Protein AF-A0A938KAW5-F1 (afdb_monomer_lite)

Structure (mmCIF, N/CA/C/O backbone):
data_AF-A0A938KAW5-F1
#
_entry.id   AF-A0A938KAW5-F1
#
loop_
_atom_site.group_PDB
_atom_site.id
_atom_site.type_symbol
_atom_site.label_atom_id
_atom_site.label_alt_id
_atom_site.label_comp_id
_atom_site.label_asym_id
_atom_site.label_entity_id
_atom_site.label_seq_id
_atom_site.pdbx_PDB_ins_code
_atom_site.Cartn_x
_atom_site.Cartn_y
_atom_site.Cartn_z
_atom_site.occupancy
_atom_site.B_iso_or_equiv
_atom_site.auth_seq_id
_atom_site.auth_comp_id
_atom_site.auth_asym_id
_atom_site.auth_atom_id
_atom_site.pdbx_PDB_model_num
ATOM 1 N N . MET A 1 1 ? 22.485 -0.220 -11.448 1.00 40.56 1 MET A N 1
ATOM 2 C CA . MET A 1 1 ? 21.420 -0.887 -12.228 1.00 40.56 1 MET A CA 1
ATOM 3 C C . MET A 1 1 ? 20.452 -1.511 -11.235 1.00 40.56 1 MET A C 1
ATOM 5 O O . MET A 1 1 ? 20.875 -2.394 -10.501 1.00 40.56 1 MET A O 1
ATOM 9 N N . ARG A 1 2 ? 19.214 -1.013 -11.124 1.00 53.00 2 ARG A N 1
ATOM 10 C CA . ARG A 1 2 ? 18.142 -1.772 -10.458 1.00 53.00 2 ARG A CA 1
ATOM 11 C C . ARG A 1 2 ? 17.665 -2.807 -11.477 1.00 53.00 2 ARG A C 1
ATOM 13 O O . ARG A 1 2 ? 17.393 -2.437 -12.610 1.00 53.00 2 ARG A O 1
ATOM 20 N N . LEU A 1 3 ? 17.663 -4.083 -11.102 1.00 63.06 3 LEU A N 1
ATOM 21 C CA . LEU A 1 3 ? 17.255 -5.188 -11.982 1.00 63.06 3 LEU A CA 1
ATOM 22 C C . LEU A 1 3 ? 15.720 -5.309 -12.094 1.00 63.06 3 LEU A C 1
ATOM 24 O O . LEU A 1 3 ? 15.232 -6.121 -12.868 1.00 63.06 3 LEU A O 1
ATOM 28 N N . PHE A 1 4 ? 14.988 -4.511 -11.312 1.00 66.12 4 PHE A N 1
ATOM 29 C CA . PHE A 1 4 ? 13.532 -4.455 -11.211 1.00 66.12 4 PHE A CA 1
ATOM 30 C C . PHE A 1 4 ? 13.129 -3.130 -10.545 1.00 66.12 4 PHE A C 1
ATOM 32 O O . PHE A 1 4 ? 13.837 -2.627 -9.658 1.00 66.12 4 PHE A O 1
ATOM 39 N N . THR A 1 5 ? 11.995 -2.575 -10.956 1.00 84.50 5 THR A N 1
ATOM 40 C CA . THR A 1 5 ? 11.316 -1.455 -10.297 1.00 84.50 5 THR A CA 1
ATOM 41 C C . THR A 1 5 ? 10.257 -2.031 -9.370 1.00 84.50 5 THR A C 1
ATOM 43 O O . THR A 1 5 ? 9.287 -2.642 -9.811 1.00 84.50 5 THR A O 1
ATOM 46 N N . LEU A 1 6 ? 10.480 -1.860 -8.067 1.00 91.25 6 LEU A N 1
ATOM 47 C CA . LEU A 1 6 ? 9.510 -2.184 -7.030 1.00 91.25 6 LEU A CA 1
ATOM 48 C C . LEU A 1 6 ? 8.801 -0.898 -6.622 1.00 91.25 6 LEU A C 1
ATOM 50 O O . LEU A 1 6 ? 9.480 0.043 -6.206 1.00 91.25 6 LEU A O 1
ATOM 54 N N . LYS A 1 7 ? 7.472 -0.900 -6.695 1.00 94.56 7 LYS A N 1
ATOM 55 C CA . LYS A 1 7 ? 6.627 0.117 -6.073 1.00 94.56 7 LYS A CA 1
ATOM 56 C C . LYS A 1 7 ? 6.027 -0.425 -4.787 1.00 94.56 7 LYS A C 1
ATOM 58 O O . LYS A 1 7 ? 5.641 -1.594 -4.716 1.00 94.56 7 LYS A O 1
ATOM 63 N N . ILE A 1 8 ? 5.920 0.427 -3.782 1.00 96.69 8 ILE A N 1
ATOM 64 C CA . ILE A 1 8 ? 5.275 0.106 -2.511 1.00 96.69 8 ILE A CA 1
ATOM 65 C C . ILE A 1 8 ? 4.054 0.995 -2.414 1.00 96.69 8 ILE A C 1
ATOM 67 O O . ILE A 1 8 ? 4.174 2.193 -2.197 1.00 96.69 8 ILE A O 1
ATOM 71 N N . LEU A 1 9 ? 2.883 0.403 -2.599 1.00 97.38 9 LEU A N 1
ATOM 72 C CA . LEU A 1 9 ? 1.633 1.126 -2.791 1.00 97.38 9 LEU A CA 1
ATOM 73 C C . LEU A 1 9 ? 0.658 0.810 -1.664 1.00 97.38 9 LEU A C 1
ATOM 75 O O . LEU A 1 9 ? 0.702 -0.271 -1.079 1.00 97.38 9 LEU A O 1
ATOM 79 N N . ILE A 1 10 ? -0.274 1.718 -1.394 1.00 97.94 10 ILE A N 1
ATOM 80 C CA . ILE A 1 10 ? -1.443 1.426 -0.557 1.00 97.94 10 ILE A CA 1
ATOM 81 C C . ILE A 1 10 ? -2.611 1.103 -1.482 1.00 97.94 10 ILE A C 1
ATOM 83 O O . ILE A 1 10 ? -2.919 1.883 -2.382 1.00 97.94 10 ILE A O 1
ATOM 87 N N . GLN A 1 11 ? -3.271 -0.027 -1.241 1.00 97.88 11 GLN A N 1
ATOM 88 C CA . GLN A 1 11 ? -4.419 -0.490 -2.009 1.00 97.88 11 GLN A CA 1
ATOM 89 C C . GLN A 1 11 ? -5.620 -0.729 -1.093 1.00 97.88 11 GLN A C 1
ATOM 91 O O . GLN A 1 11 ? -5.494 -1.331 -0.027 1.00 97.88 11 GLN A O 1
ATOM 96 N N . HIS A 1 12 ? -6.801 -0.296 -1.513 1.00 96.75 12 HIS A N 1
ATOM 97 C CA . HIS A 1 12 ? -8.047 -0.584 -0.819 1.00 96.75 12 HIS A CA 1
ATOM 98 C C . HIS A 1 12 ? -8.491 -2.034 -1.086 1.00 96.75 12 HIS A C 1
ATOM 100 O O . HIS A 1 12 ? -8.690 -2.433 -2.233 1.00 96.75 12 HIS A O 1
ATOM 106 N N . LYS A 1 13 ? -8.694 -2.826 -0.028 1.00 94.75 13 LYS A N 1
ATOM 107 C CA . LYS A 1 13 ? -8.999 -4.270 -0.088 1.00 94.75 13 LYS A CA 1
ATOM 108 C C . LYS A 1 13 ? -10.308 -4.578 -0.811 1.00 94.75 13 LYS A C 1
ATOM 110 O O . LYS A 1 13 ? -10.405 -5.592 -1.490 1.00 94.75 13 LYS A O 1
ATOM 115 N N . GLY A 1 14 ? -11.319 -3.722 -0.651 1.00 93.94 14 GLY A N 1
ATOM 116 C CA . GLY A 1 14 ? -12.651 -3.962 -1.215 1.00 93.94 14 GLY A CA 1
ATOM 117 C C . GLY A 1 14 ? -12.803 -3.557 -2.683 1.00 93.94 14 GLY A C 1
ATOM 118 O O . GLY A 1 14 ? -13.679 -4.075 -3.364 1.00 93.94 14 GLY A O 1
ATOM 119 N N . THR A 1 15 ? -11.979 -2.626 -3.169 1.00 95.31 15 THR A N 1
ATOM 120 C CA . THR A 1 15 ? -12.131 -2.038 -4.517 1.00 95.31 15 THR A CA 1
ATOM 121 C C . THR A 1 15 ? -10.925 -2.277 -5.414 1.00 95.31 15 THR A C 1
ATOM 123 O O . THR A 1 15 ? -11.036 -2.087 -6.617 1.00 95.31 15 THR A O 1
ATOM 126 N N . GLY A 1 16 ? -9.774 -2.656 -4.853 1.00 95.19 16 GLY A N 1
ATOM 127 C CA . GLY A 1 16 ? -8.525 -2.802 -5.595 1.00 95.19 16 GLY A CA 1
ATOM 128 C C . GLY A 1 16 ? -7.865 -1.478 -5.990 1.00 95.19 16 GLY A C 1
ATOM 129 O O . GLY A 1 16 ? -6.817 -1.509 -6.628 1.00 95.19 16 GLY A O 1
ATOM 130 N N . ARG A 1 17 ? -8.429 -0.327 -5.601 1.00 97.12 17 ARG A N 1
ATOM 131 C CA . ARG A 1 17 ? -7.896 0.996 -5.955 1.00 97.12 17 ARG A CA 1
ATOM 132 C C . ARG A 1 17 ? -6.643 1.348 -5.175 1.00 97.12 17 ARG A C 1
ATOM 134 O O . ARG A 1 17 ? -6.541 1.017 -3.995 1.00 97.12 17 ARG A O 1
ATOM 141 N N . TYR A 1 18 ? -5.749 2.090 -5.809 1.00 97.62 18 TYR A N 1
ATOM 142 C CA . TYR A 1 18 ? -4.510 2.591 -5.236 1.00 97.62 18 TYR A CA 1
ATOM 143 C C . TYR A 1 18 ? -4.660 4.025 -4.741 1.00 97.62 18 TYR A C 1
ATOM 145 O O . TYR A 1 18 ? -5.376 4.831 -5.339 1.00 97.62 18 TYR A O 1
ATOM 153 N N . LEU A 1 19 ? -3.987 4.333 -3.636 1.00 97.81 19 LEU A N 1
ATOM 154 C CA . LEU A 1 19 ? -3.945 5.677 -3.076 1.00 97.81 19 LEU A CA 1
ATOM 155 C C . LEU A 1 19 ? -2.968 6.555 -3.871 1.00 97.81 19 LEU A C 1
ATOM 157 O O . LEU A 1 19 ? -1.825 6.155 -4.092 1.00 97.81 19 LEU A O 1
ATOM 161 N N . THR A 1 20 ? -3.391 7.754 -4.258 1.00 96.88 20 THR A N 1
ATOM 162 C CA . THR A 1 20 ? -2.545 8.765 -4.910 1.00 96.88 20 THR A CA 1
ATOM 163 C C . THR A 1 20 ? -1.857 9.673 -3.893 1.00 96.88 20 THR A C 1
ATOM 165 O O . THR A 1 20 ? -2.173 9.654 -2.701 1.00 96.88 20 THR A O 1
ATOM 168 N N . GLU A 1 21 ? -0.931 10.513 -4.357 1.00 92.62 21 GLU A N 1
ATOM 169 C CA . GLU A 1 21 ? -0.275 11.490 -3.479 1.00 92.62 21 GLU A CA 1
ATOM 170 C C . GLU A 1 21 ? -1.223 12.534 -2.887 1.00 92.62 21 GLU A C 1
ATOM 172 O O . GLU A 1 21 ? -1.050 12.945 -1.740 1.00 92.62 21 GLU A O 1
ATOM 177 N N . ASP A 1 22 ? -2.278 12.881 -3.622 1.00 92.44 22 ASP A N 1
ATOM 178 C CA . ASP A 1 22 ? -3.310 13.821 -3.177 1.00 92.44 22 ASP A CA 1
ATOM 179 C C . ASP A 1 22 ? -4.354 13.170 -2.248 1.00 92.44 22 ASP A C 1
ATOM 181 O O . ASP A 1 22 ? -5.346 13.798 -1.875 1.00 92.44 22 ASP A O 1
ATOM 185 N N . GLY A 1 23 ? -4.165 11.897 -1.881 1.00 92.81 23 GLY A N 1
ATOM 186 C CA . GLY A 1 23 ? -5.088 11.147 -1.027 1.00 92.81 23 GLY A CA 1
ATOM 187 C C . GLY A 1 23 ? -6.367 10.684 -1.735 1.00 92.81 23 GLY A C 1
ATOM 188 O O . GLY A 1 23 ? -7.340 10.327 -1.070 1.00 92.81 23 GLY A O 1
ATOM 189 N N . LEU A 1 24 ? -6.383 10.687 -3.071 1.00 95.19 24 LEU A N 1
ATOM 190 C CA . LEU A 1 24 ? -7.478 10.149 -3.880 1.00 95.19 24 LEU A CA 1
ATOM 191 C C . LEU A 1 24 ? -7.261 8.656 -4.162 1.00 95.19 24 LEU A C 1
ATOM 193 O O . LEU A 1 24 ? -6.175 8.121 -3.960 1.00 95.19 24 LEU A O 1
ATOM 197 N N . TRP A 1 25 ? -8.303 7.978 -4.645 1.00 96.62 25 TRP A N 1
ATOM 198 C CA . TRP A 1 25 ? -8.251 6.565 -5.026 1.00 96.62 25 TRP A CA 1
ATOM 199 C C . TRP A 1 25 ? -8.383 6.416 -6.538 1.00 96.62 25 TRP A C 1
ATOM 201 O O . TRP A 1 25 ? -9.332 6.947 -7.116 1.00 96.62 25 TRP A O 1
ATOM 211 N N . MET A 1 26 ? -7.487 5.655 -7.162 1.00 95.94 26 MET A N 1
ATOM 212 C CA . MET A 1 26 ? -7.491 5.398 -8.606 1.00 95.94 26 MET A CA 1
ATOM 213 C C . MET A 1 26 ? -7.359 3.908 -8.925 1.00 95.94 26 MET A C 1
ATOM 215 O O . MET A 1 26 ? -6.890 3.132 -8.098 1.00 95.94 26 MET A O 1
ATOM 219 N N . ASP A 1 27 ? -7.807 3.498 -10.108 1.00 95.38 27 ASP A N 1
ATOM 220 C CA . ASP A 1 27 ? -7.818 2.083 -10.499 1.00 95.38 27 ASP A CA 1
ATOM 221 C C . ASP A 1 27 ? -6.428 1.583 -10.953 1.00 95.38 27 ASP A C 1
ATOM 223 O O . ASP A 1 27 ? -6.108 0.409 -10.778 1.00 95.38 27 ASP A O 1
ATOM 227 N N . GLU A 1 28 ? -5.587 2.477 -11.479 1.00 91.88 28 GLU A N 1
ATOM 228 C CA . GLU A 1 28 ? -4.266 2.167 -12.045 1.00 91.88 28 GLU A CA 1
ATOM 229 C C . GLU A 1 28 ? -3.123 2.578 -11.092 1.00 91.88 28 GLU A C 1
ATOM 231 O O . GLU A 1 28 ? -3.297 3.458 -10.250 1.00 91.88 28 GLU A O 1
ATOM 236 N N . ASP A 1 29 ? -1.946 1.951 -11.174 1.00 88.94 29 ASP A N 1
ATOM 237 C CA . ASP A 1 29 ? -0.843 2.219 -10.235 1.00 88.94 29 ASP A CA 1
ATOM 238 C C . ASP A 1 29 ? 0.180 3.255 -10.724 1.00 88.94 29 ASP A C 1
ATOM 240 O O . ASP A 1 29 ? 1.120 3.608 -10.007 1.00 88.94 29 ASP A O 1
ATOM 244 N N . GLU A 1 30 ? 0.044 3.747 -11.950 1.00 91.00 30 GLU A N 1
ATOM 245 C CA . GLU A 1 30 ? 0.942 4.729 -12.558 1.00 91.00 30 GLU A CA 1
ATOM 246 C C . GLU A 1 30 ? 0.929 6.064 -11.807 1.00 91.00 30 GLU A C 1
ATOM 248 O O . GLU A 1 30 ? 1.977 6.693 -11.675 1.00 91.00 30 GLU A O 1
ATOM 253 N N . GLY A 1 31 ? -0.230 6.471 -11.281 1.00 91.25 31 GLY A N 1
ATOM 254 C CA . GLY A 1 31 ? -0.392 7.675 -10.454 1.00 91.25 31 GLY A CA 1
ATOM 255 C C . GLY A 1 31 ? -0.438 7.399 -8.948 1.00 91.25 31 GLY A C 1
ATOM 256 O O . GLY A 1 31 ? -0.712 8.309 -8.160 1.00 91.25 31 GLY A O 1
ATOM 257 N N . ALA A 1 32 ? -0.215 6.148 -8.539 1.00 95.94 32 ALA A N 1
ATOM 258 C CA . ALA A 1 32 ? -0.248 5.771 -7.139 1.00 95.94 32 ALA A CA 1
ATOM 259 C C . ALA A 1 32 ? 0.975 6.312 -6.392 1.00 95.94 32 ALA A C 1
ATOM 261 O O . ALA A 1 32 ? 2.088 6.376 -6.917 1.00 95.94 32 ALA A O 1
ATOM 262 N N . LYS A 1 33 ? 0.756 6.658 -5.127 1.00 96.62 33 LYS A N 1
ATOM 263 C CA . LYS A 1 33 ? 1.800 7.057 -4.193 1.00 96.62 33 LYS A CA 1
ATOM 264 C C . LYS A 1 33 ? 2.769 5.900 -3.968 1.00 96.62 33 LYS A C 1
ATOM 266 O O . LYS A 1 33 ? 2.384 4.872 -3.408 1.00 96.62 33 LYS A O 1
ATOM 271 N N . ASP A 1 34 ? 4.021 6.096 -4.374 1.00 96.56 34 ASP A N 1
ATOM 272 C CA . ASP A 1 34 ? 5.103 5.138 -4.160 1.00 96.56 34 ASP A CA 1
ATOM 273 C C . ASP A 1 34 ? 5.850 5.451 -2.860 1.00 96.56 34 ASP A C 1
ATOM 275 O O . ASP A 1 34 ? 6.467 6.506 -2.691 1.00 96.56 34 ASP A O 1
ATOM 279 N N . PHE A 1 35 ? 5.788 4.521 -1.913 1.00 96.06 35 PHE A N 1
ATOM 280 C CA . PHE A 1 35 ? 6.441 4.659 -0.623 1.00 96.06 35 PHE A CA 1
ATOM 281 C C . PHE A 1 35 ? 7.887 4.142 -0.671 1.00 96.06 35 PHE A C 1
ATO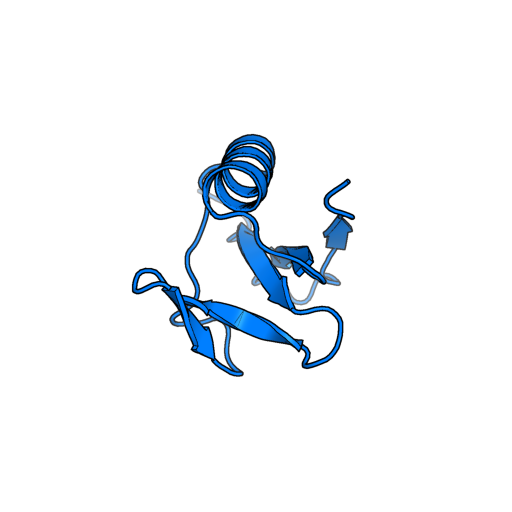M 283 O O . PHE A 1 35 ? 8.178 3.099 -1.247 1.00 96.06 35 PHE A O 1
ATOM 290 N N . PRO A 1 36 ? 8.826 4.788 0.040 1.00 94.81 36 PRO A N 1
ATOM 291 C CA . PRO A 1 36 ? 10.229 4.368 0.027 1.00 94.81 36 PRO A CA 1
ATOM 292 C C . PRO A 1 36 ? 10.471 3.010 0.710 1.00 94.81 36 PRO A C 1
ATOM 294 O O . PRO A 1 36 ? 11.495 2.373 0.466 1.00 94.81 36 PRO A O 1
ATOM 297 N N . ASN A 1 37 ? 9.584 2.590 1.619 1.00 94.12 37 ASN A N 1
ATOM 298 C CA . ASN A 1 37 ? 9.588 1.274 2.261 1.00 94.12 37 ASN A CA 1
ATOM 299 C C . ASN A 1 37 ? 8.213 0.963 2.883 1.00 94.12 37 ASN A C 1
ATOM 301 O O . ASN A 1 37 ? 7.404 1.864 3.111 1.00 94.12 37 ASN A O 1
ATOM 305 N N . ALA A 1 38 ? 7.976 -0.313 3.203 1.00 94.12 38 ALA A N 1
ATOM 306 C CA . ALA A 1 38 ? 6.718 -0.769 3.791 1.00 94.12 38 ALA A CA 1
ATOM 307 C C . ALA A 1 38 ? 6.422 -0.119 5.153 1.00 94.12 38 ALA A C 1
ATOM 309 O O . ALA A 1 38 ? 5.273 0.217 5.415 1.00 94.12 38 ALA A O 1
ATOM 310 N N . SER A 1 39 ? 7.434 0.126 5.994 1.00 95.06 39 SER A N 1
ATOM 311 C CA . SER A 1 39 ? 7.228 0.775 7.297 1.00 95.06 39 SER A CA 1
ATOM 312 C C . SER A 1 39 ? 6.643 2.178 7.144 1.00 95.06 39 SER A C 1
ATOM 314 O O . SER A 1 39 ? 5.676 2.508 7.817 1.00 95.06 39 SER A O 1
ATOM 316 N N . ARG A 1 40 ? 7.141 2.970 6.185 1.00 97.12 40 ARG A N 1
ATOM 317 C CA . ARG A 1 40 ? 6.587 4.298 5.875 1.00 97.12 40 ARG A CA 1
ATOM 318 C C . ARG A 1 40 ? 5.151 4.231 5.359 1.00 97.12 40 ARG A C 1
ATOM 320 O O . ARG A 1 40 ? 4.365 5.113 5.682 1.00 97.12 40 ARG A O 1
ATOM 327 N N . ALA A 1 41 ? 4.802 3.197 4.594 1.00 96.81 41 ALA A N 1
ATOM 328 C CA . ALA A 1 41 ? 3.422 2.980 4.163 1.00 96.81 41 ALA A CA 1
ATOM 329 C C . ALA A 1 41 ? 2.504 2.597 5.342 1.00 96.81 41 ALA A C 1
ATOM 331 O O . ALA A 1 41 ? 1.380 3.090 5.424 1.00 96.81 41 ALA A O 1
ATOM 332 N N . VAL A 1 42 ? 2.984 1.773 6.286 1.00 95.81 42 VAL A N 1
ATOM 333 C CA . VAL A 1 42 ? 2.251 1.433 7.522 1.00 95.81 42 VAL A CA 1
ATOM 334 C C . VAL A 1 42 ? 2.025 2.677 8.379 1.00 95.81 42 VAL A C 1
ATOM 336 O O . VAL 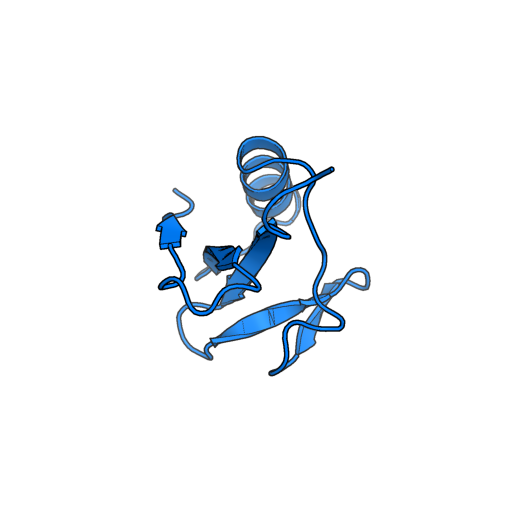A 1 42 ? 0.897 2.918 8.808 1.00 95.81 42 VAL A O 1
ATOM 339 N N . ASP A 1 43 ? 3.076 3.464 8.612 1.00 95.94 43 ASP A N 1
ATOM 340 C CA . ASP A 1 43 ? 2.998 4.692 9.407 1.00 95.94 43 ASP A CA 1
ATOM 341 C C . ASP A 1 43 ? 1.987 5.663 8.790 1.00 95.94 43 ASP A C 1
ATOM 343 O O . ASP A 1 43 ? 1.088 6.135 9.482 1.00 95.94 43 ASP A O 1
ATOM 347 N N . PHE A 1 44 ? 2.032 5.845 7.466 1.00 96.44 44 PHE A N 1
ATOM 348 C CA . PHE A 1 44 ? 1.061 6.664 6.743 1.00 96.44 44 PHE A CA 1
ATOM 349 C C . PHE A 1 44 ? -0.379 6.165 6.924 1.00 96.44 44 PHE A C 1
ATOM 351 O O . PHE A 1 44 ? -1.275 6.954 7.217 1.00 96.44 44 PHE A O 1
ATOM 358 N N . CYS A 1 45 ? -0.623 4.854 6.798 1.00 95.81 45 CYS A N 1
ATOM 359 C CA . CYS A 1 45 ? -1.961 4.295 7.019 1.00 95.81 45 CYS A CA 1
ATOM 360 C C . CYS A 1 45 ? -2.482 4.604 8.428 1.00 95.81 45 CYS A C 1
ATOM 362 O O . CYS A 1 45 ? -3.658 4.927 8.589 1.00 95.81 45 CYS A O 1
ATOM 364 N N . ARG A 1 46 ? -1.610 4.531 9.441 1.00 94.56 46 ARG A N 1
ATOM 365 C CA . ARG A 1 46 ? -1.958 4.813 10.840 1.00 94.56 46 ARG A CA 1
ATOM 366 C C . ARG A 1 46 ? -2.229 6.293 11.080 1.00 94.56 46 ARG A C 1
ATOM 368 O O . ARG A 1 46 ? -3.256 6.627 11.665 1.00 94.56 46 ARG A O 1
ATOM 375 N N . GLU A 1 47 ? -1.340 7.163 10.613 1.00 95.56 47 GLU A N 1
ATOM 376 C CA . GLU A 1 47 ? -1.450 8.620 10.760 1.00 95.56 47 GLU A CA 1
ATOM 377 C C . GLU A 1 47 ? -2.716 9.164 10.086 1.00 95.56 47 GLU A C 1
ATOM 379 O O . GLU A 1 47 ? -3.420 9.992 10.662 1.00 95.56 47 GLU A O 1
ATOM 384 N N . HIS A 1 48 ? -3.051 8.639 8.905 1.00 94.88 48 HIS A N 1
ATOM 385 C CA . HIS A 1 48 ? -4.231 9.036 8.135 1.00 94.88 48 HIS A CA 1
ATOM 386 C C . HIS A 1 48 ? -5.484 8.202 8.442 1.00 94.88 48 HIS A C 1
ATOM 388 O O . HIS A 1 48 ? -6.516 8.394 7.800 1.00 94.88 48 HIS A O 1
ATOM 394 N N . GLN A 1 49 ? -5.415 7.290 9.421 1.00 94.44 49 GLN A N 1
ATOM 395 C CA . GLN A 1 49 ? -6.529 6.436 9.855 1.00 94.44 49 GLN A CA 1
ATOM 396 C C . GLN A 1 49 ? -7.198 5.674 8.699 1.00 94.44 49 GLN A C 1
ATOM 398 O O . GLN A 1 49 ? -8.418 5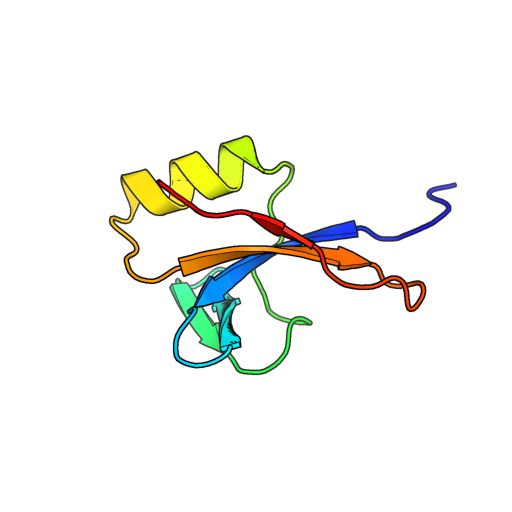.483 8.681 1.00 94.44 49 GLN A O 1
ATOM 403 N N . LEU A 1 50 ? -6.396 5.241 7.724 1.00 94.94 50 LEU A N 1
ATOM 404 C CA . LEU A 1 50 ? -6.886 4.480 6.585 1.00 94.94 50 LEU A CA 1
ATOM 405 C C . LEU A 1 50 ? -7.376 3.111 7.054 1.00 94.94 50 LEU A C 1
ATOM 407 O O . LEU A 1 50 ? -6.684 2.392 7.775 1.00 94.94 50 LEU A O 1
ATOM 411 N N . LYS A 1 51 ? -8.583 2.751 6.623 1.00 93.06 51 LYS A N 1
ATOM 412 C CA . LYS A 1 51 ? -9.234 1.478 6.941 1.00 93.06 51 LYS A CA 1
ATOM 413 C C . LYS A 1 51 ? -9.399 0.654 5.683 1.00 93.06 51 LYS A C 1
ATOM 415 O O . LYS A 1 51 ? -9.430 1.198 4.585 1.00 93.06 51 LYS A O 1
ATOM 420 N N . ASP A 1 52 ? -9.496 -0.659 5.865 1.00 94.81 52 ASP A N 1
ATOM 421 C CA . ASP A 1 52 ? -9.720 -1.605 4.770 1.00 94.81 52 ASP A CA 1
ATOM 422 C C . ASP A 1 52 ? -8.658 -1.511 3.665 1.00 94.81 52 ASP A C 1
ATOM 424 O O . ASP A 1 52 ? -8.932 -1.754 2.495 1.00 94.81 52 ASP A O 1
ATOM 428 N N . VAL A 1 53 ? -7.415 -1.200 4.047 1.00 96.81 53 VAL A N 1
ATOM 429 C CA . VAL A 1 53 ? -6.266 -1.107 3.140 1.00 96.81 53 VAL A CA 1
ATOM 430 C C . VAL A 1 53 ? -5.256 -2.230 3.359 1.00 96.81 53 VAL A C 1
ATOM 432 O O . VAL A 1 53 ? -5.179 -2.842 4.429 1.00 96.81 53 VAL A O 1
ATOM 435 N N . GLN A 1 54 ? -4.472 -2.496 2.323 1.00 97.25 54 GLN A N 1
ATOM 436 C CA . GLN A 1 54 ? -3.295 -3.354 2.325 1.00 97.25 54 GLN A CA 1
ATOM 437 C C . GLN A 1 54 ? -2.126 -2.628 1.660 1.00 97.25 54 GLN A C 1
ATOM 439 O O . GLN A 1 54 ? -2.328 -1.752 0.818 1.00 97.25 54 GLN A O 1
ATOM 444 N N . ILE A 1 55 ? -0.903 -3.012 2.006 1.00 97.50 55 ILE A N 1
ATOM 445 C CA . ILE A 1 55 ? 0.284 -2.559 1.282 1.00 97.50 55 ILE A CA 1
ATOM 446 C C . ILE A 1 55 ? 0.537 -3.547 0.150 1.00 97.50 55 ILE A C 1
ATOM 448 O O . ILE A 1 55 ? 0.624 -4.746 0.392 1.00 97.50 55 ILE A O 1
ATOM 452 N N . THR A 1 56 ? 0.654 -3.049 -1.073 1.00 96.25 56 THR A N 1
ATOM 453 C CA . THR A 1 56 ? 0.936 -3.848 -2.267 1.00 96.25 56 THR A CA 1
ATOM 454 C C . THR A 1 56 ? 2.353 -3.557 -2.733 1.00 96.25 56 THR A C 1
ATOM 456 O O . THR A 1 56 ? 2.678 -2.419 -3.068 1.00 96.25 56 THR A O 1
ATOM 459 N N . LEU A 1 57 ? 3.201 -4.582 -2.744 1.00 95.12 57 LEU A N 1
ATOM 460 C CA . LEU A 1 57 ? 4.510 -4.540 -3.384 1.00 95.12 57 LEU A CA 1
ATOM 461 C C . LEU A 1 57 ? 4.320 -4.961 -4.841 1.00 95.12 57 LEU A C 1
ATOM 463 O O . LEU A 1 57 ? 4.027 -6.131 -5.097 1.00 95.12 57 LEU A O 1
ATOM 467 N N . ARG A 1 58 ? 4.454 -4.010 -5.767 1.00 92.31 58 ARG A N 1
ATOM 468 C CA . ARG A 1 58 ? 4.269 -4.230 -7.205 1.00 92.31 58 ARG A CA 1
ATOM 4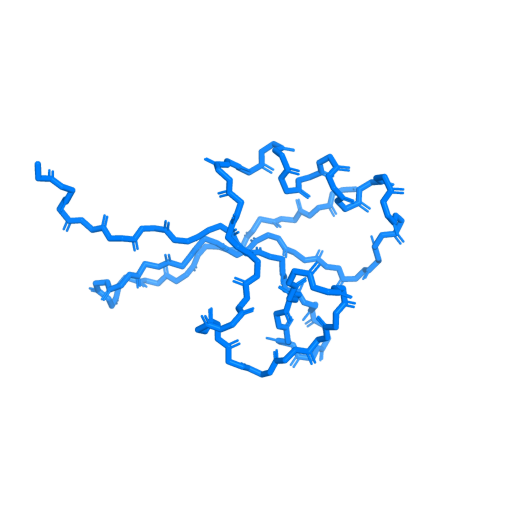69 C C . ARG A 1 58 ? 5.606 -4.253 -7.929 1.00 92.31 58 ARG A C 1
ATOM 471 O O . ARG A 1 58 ? 6.437 -3.368 -7.727 1.00 92.31 58 ARG A O 1
ATOM 478 N N . PHE A 1 59 ? 5.795 -5.261 -8.774 1.00 89.56 59 PHE A N 1
ATOM 479 C CA . PHE A 1 59 ? 7.013 -5.470 -9.554 1.00 89.56 59 PHE A CA 1
ATOM 480 C C . PHE A 1 59 ? 6.743 -5.221 -11.041 1.00 89.56 59 PHE A C 1
ATOM 482 O O . PHE A 1 59 ? 5.797 -5.759 -11.607 1.00 89.56 59 PHE A O 1
ATOM 489 N N . ASP A 1 60 ? 7.618 -4.471 -11.705 1.00 83.19 60 ASP A N 1
ATOM 490 C CA . ASP A 1 60 ? 7.549 -4.200 -13.152 1.00 83.19 60 ASP A CA 1
ATOM 491 C C . ASP A 1 60 ? 7.855 -5.415 -14.053 1.00 83.19 60 ASP A C 1
ATOM 493 O O . ASP A 1 60 ? 7.663 -5.366 -15.265 1.00 83.19 60 ASP A O 1
ATOM 497 N N . THR A 1 61 ? 8.328 -6.521 -13.479 1.00 78.69 61 THR A N 1
ATOM 498 C CA . THR A 1 61 ? 8.895 -7.674 -14.203 1.00 78.69 61 THR A CA 1
ATOM 499 C C . THR A 1 61 ? 7.935 -8.860 -14.349 1.00 78.69 61 THR A C 1
ATOM 501 O O . THR A 1 61 ? 8.369 -9.983 -14.602 1.00 78.69 61 THR A O 1
ATOM 504 N N . GLY A 1 62 ? 6.624 -8.641 -14.198 1.00 73.69 62 GLY A N 1
ATOM 505 C CA . GLY A 1 62 ? 5.614 -9.706 -14.301 1.00 73.69 62 GLY A CA 1
ATOM 506 C C . GLY A 1 62 ? 5.663 -10.722 -13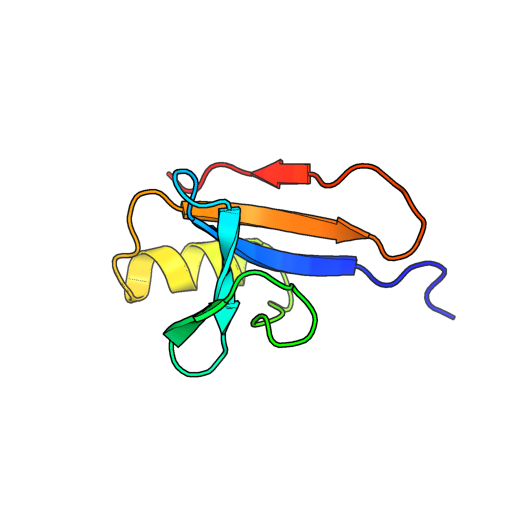.152 1.00 73.69 62 GLY A C 1
ATOM 507 O O . GLY A 1 62 ? 5.036 -11.779 -13.229 1.00 73.69 62 GLY A O 1
ATOM 508 N N . LEU A 1 63 ? 6.411 -10.410 -12.089 1.00 84.75 63 LEU A N 1
ATOM 509 C CA . LEU A 1 63 ? 6.338 -11.134 -10.827 1.00 84.75 63 LEU A CA 1
ATOM 510 C C . LEU A 1 63 ? 4.983 -10.860 -10.160 1.00 84.75 63 LEU A C 1
ATOM 512 O O . LEU A 1 63 ? 4.445 -9.762 -10.309 1.00 84.75 63 LEU A O 1
ATOM 516 N N . PRO A 1 64 ? 4.431 -11.832 -9.417 1.00 87.38 64 PRO A N 1
ATOM 517 C CA . PRO A 1 64 ? 3.194 -11.617 -8.687 1.00 87.38 64 PRO A CA 1
ATOM 518 C C . PRO A 1 64 ? 3.371 -10.526 -7.627 1.00 87.38 64 PRO A C 1
ATOM 520 O O . PRO A 1 64 ? 4.377 -10.488 -6.914 1.00 87.38 64 PRO A O 1
ATOM 523 N N . ASP A 1 65 ? 2.355 -9.675 -7.504 1.00 91.12 65 ASP A N 1
ATOM 524 C CA . ASP A 1 65 ? 2.287 -8.669 -6.450 1.00 91.12 65 ASP A CA 1
ATOM 525 C C . ASP A 1 65 ? 2.213 -9.340 -5.068 1.00 91.12 65 ASP A C 1
ATOM 527 O O . ASP A 1 65 ? 1.589 -10.392 -4.889 1.00 91.12 65 ASP A O 1
ATOM 531 N N . ILE A 1 66 ? 2.824 -8.709 -4.063 1.00 93.62 66 ILE A N 1
ATOM 532 C CA . ILE A 1 66 ? 2.757 -9.168 -2.669 1.00 93.62 66 ILE A CA 1
ATOM 533 C C . ILE A 1 66 ? 1.872 -8.211 -1.878 1.00 93.62 66 ILE A C 1
ATOM 535 O O . ILE A 1 66 ? 2.178 -7.025 -1.768 1.00 93.62 66 ILE A O 1
ATOM 539 N N . ALA A 1 67 ? 0.807 -8.738 -1.276 1.00 93.81 67 ALA A N 1
ATOM 540 C CA . ALA A 1 67 ? -0.060 -7.993 -0.373 1.00 93.81 67 ALA A CA 1
ATOM 541 C C . ALA A 1 67 ? 0.351 -8.218 1.091 1.00 93.81 67 ALA A C 1
ATOM 543 O O . ALA A 1 67 ? 0.377 -9.350 1.576 1.00 93.81 67 ALA A O 1
ATOM 544 N N . LEU A 1 68 ? 0.639 -7.134 1.808 1.00 93.19 68 LEU A N 1
ATOM 545 C CA . LEU A 1 68 ? 0.918 -7.132 3.240 1.00 93.19 68 LEU A CA 1
ATOM 546 C C . LEU A 1 68 ? -0.282 -6.535 3.993 1.00 93.19 68 LEU A C 1
ATOM 548 O O . LEU A 1 68 ? -0.738 -5.436 3.651 1.00 93.19 68 LEU A O 1
ATOM 552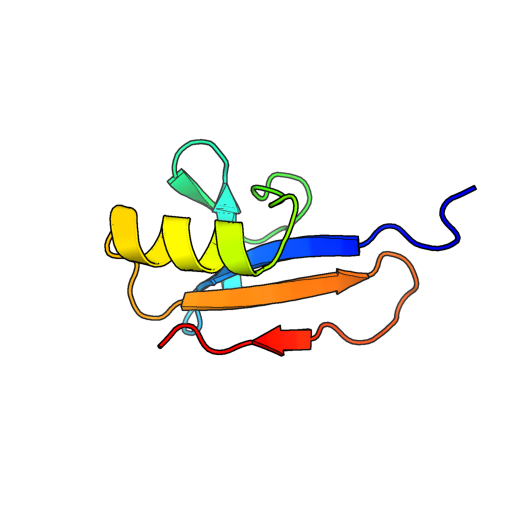 N N . PRO A 1 69 ? -0.806 -7.216 5.026 1.00 89.56 69 PRO A N 1
ATOM 553 C CA . PRO A 1 69 ? -1.865 -6.653 5.845 1.00 89.56 69 PRO A CA 1
ATOM 554 C C . PRO A 1 69 ? -1.337 -5.460 6.648 1.00 89.56 69 PRO A C 1
ATOM 556 O O . PRO A 1 69 ? -0.274 -5.530 7.264 1.00 89.56 69 PRO A O 1
ATOM 559 N N . VAL A 1 70 ? -2.113 -4.379 6.674 1.00 86.06 70 VAL A N 1
ATOM 560 C CA . VAL A 1 70 ? -1.943 -3.303 7.654 1.00 86.06 70 VAL A CA 1
ATOM 561 C C . VAL A 1 70 ? -2.801 -3.671 8.865 1.00 86.06 70 VAL A C 1
ATOM 563 O O . VAL A 1 70 ? -3.990 -3.958 8.699 1.00 86.06 70 VAL A O 1
ATOM 566 N N . GLY A 1 71 ? -2.161 -3.786 10.032 1.00 72.94 71 GLY A N 1
ATOM 567 C CA . GLY A 1 71 ? -2.804 -4.134 11.305 1.00 72.94 71 GLY A CA 1
ATOM 568 C C . GLY A 1 71 ? -3.466 -2.957 11.999 1.00 72.94 71 GLY A C 1
ATOM 569 O O . GLY A 1 71 ? -3.134 -1.802 11.645 1.00 72.94 71 GLY A O 1
#

Secondary structure (DSSP, 8-state):
--SS-EEEEEEETTT-PEEBTTS-EESSSTTB---SSHHHHHHHHHHTT--SEEEEEEETTSPPPEEEE--

Radius of gyration: 11.53 Å; chains: 1; bounding box: 34×25×26 Å

Foldseek 3Di:
DPPKDKFWWKAQQPQRWTAAPVRDTHNDCPRHDGDPDPVRVLVVCVVVVPPRIWIWTDIPPPDDIDTHDND

pLDDT: mean 91.11, std 10.28, range [40.56, 97.94]

Sequence (71 aa):
MRLFTLKILIQHKGTGRYLTEDGLWMDEDEGAKDFPNASRAVDFCREHQLKDVQITLRFDTGLPDIALPVG